Protein AF-A0A5C3PVR3-F1 (afdb_monomer_lite)

pLDDT: mean 89.77, std 10.43, range [47.75, 97.81]

Structure (mmCIF, N/CA/C/O backbone):
data_AF-A0A5C3PVR3-F1
#
_entry.id   AF-A0A5C3PVR3-F1
#
loop_
_atom_site.group_PDB
_atom_site.id
_atom_site.type_symbol
_atom_site.label_atom_id
_atom_site.label_alt_id
_atom_site.label_comp_id
_atom_site.label_asym_id
_atom_site.label_entity_id
_atom_site.label_seq_id
_atom_site.pdbx_PDB_ins_code
_atom_site.Cartn_x
_atom_site.Cartn_y
_atom_site.Cartn_z
_atom_site.occupancy
_atom_site.B_iso_or_equiv
_atom_site.auth_seq_id
_atom_site.auth_comp_id
_atom_site.auth_asym_id
_atom_site.auth_atom_id
_atom_site.pdbx_PDB_model_num
ATOM 1 N N . SER A 1 1 ? -18.526 -0.818 2.640 1.00 47.75 1 SER A N 1
ATOM 2 C CA . SER A 1 1 ? -18.292 -0.360 4.020 1.00 47.75 1 SER A CA 1
ATOM 3 C C . SER A 1 1 ? -17.027 0.474 4.000 1.00 47.75 1 SER A C 1
ATOM 5 O O . SER A 1 1 ? -16.017 -0.048 3.546 1.00 47.75 1 SER A O 1
ATOM 7 N N . LEU A 1 2 ? -17.087 1.761 4.350 1.00 53.62 2 LEU A N 1
ATOM 8 C CA . LEU A 1 2 ? -15.878 2.582 4.480 1.00 53.62 2 LEU A CA 1
ATOM 9 C C . LEU A 1 2 ? -15.147 2.129 5.748 1.00 53.62 2 LEU A C 1
ATOM 11 O O . LEU A 1 2 ? -15.784 1.965 6.789 1.00 53.62 2 LEU A O 1
ATOM 15 N N . ALA A 1 3 ? -13.839 1.888 5.666 1.00 60.16 3 ALA A N 1
ATOM 16 C CA . ALA A 1 3 ? -13.050 1.621 6.860 1.00 60.16 3 ALA A CA 1
ATOM 17 C C . ALA A 1 3 ? -13.156 2.843 7.786 1.00 60.16 3 ALA A C 1
ATOM 19 O O . ALA A 1 3 ? -12.845 3.957 7.375 1.00 60.16 3 ALA A O 1
ATOM 20 N N . VAL A 1 4 ? -13.595 2.636 9.030 1.00 67.75 4 VAL A N 1
ATOM 21 C CA . VAL A 1 4 ? -13.733 3.707 10.041 1.00 67.75 4 VAL A CA 1
ATOM 22 C C . VAL A 1 4 ? -12.383 4.389 10.320 1.00 67.75 4 VAL A C 1
ATOM 24 O O . VAL A 1 4 ? -12.334 5.540 10.743 1.00 67.75 4 VAL A O 1
ATOM 27 N N . TYR A 1 5 ? -11.286 3.695 10.008 1.00 74.12 5 TYR A N 1
ATOM 28 C CA . TYR A 1 5 ? -9.915 4.167 10.133 1.00 74.12 5 TYR A CA 1
ATOM 29 C C . TYR A 1 5 ? -9.159 3.849 8.834 1.00 74.12 5 TYR A C 1
ATOM 31 O O . TYR A 1 5 ? -8.658 2.726 8.701 1.00 74.12 5 TYR A O 1
ATOM 39 N N . PRO A 1 6 ? -9.110 4.773 7.853 1.00 85.31 6 PRO A N 1
ATOM 40 C CA . PRO A 1 6 ? -8.380 4.542 6.612 1.00 85.31 6 PRO A CA 1
ATOM 41 C C . PRO A 1 6 ? -6.898 4.314 6.920 1.00 85.31 6 PRO A C 1
ATOM 43 O O . PRO A 1 6 ? -6.315 4.990 7.772 1.00 85.31 6 PRO A O 1
ATOM 46 N N . ALA A 1 7 ? -6.313 3.326 6.250 1.00 95.12 7 ALA A N 1
ATOM 47 C CA . ALA A 1 7 ? -4.917 2.965 6.419 1.00 95.12 7 ALA A CA 1
ATOM 48 C C . ALA A 1 7 ? -4.093 3.468 5.235 1.00 95.12 7 ALA A C 1
ATOM 50 O O . ALA A 1 7 ? -4.514 3.359 4.084 1.00 95.12 7 ALA A O 1
ATOM 51 N N . THR A 1 8 ? -2.893 3.955 5.524 1.00 97.50 8 THR A N 1
ATOM 52 C CA . THR A 1 8 ? -1.962 4.465 4.516 1.00 97.50 8 THR A CA 1
ATOM 53 C C . THR A 1 8 ? -0.659 3.698 4.619 1.00 97.50 8 THR A C 1
ATOM 55 O O . THR A 1 8 ? -0.051 3.666 5.689 1.00 97.50 8 THR A O 1
ATOM 58 N N . ILE A 1 9 ? -0.198 3.113 3.516 1.00 97.00 9 ILE A N 1
ATOM 59 C CA . ILE A 1 9 ? 1.181 2.629 3.426 1.00 97.00 9 ILE A CA 1
ATOM 60 C C . ILE A 1 9 ? 2.096 3.797 3.068 1.00 97.00 9 ILE A C 1
ATOM 62 O O . ILE A 1 9 ? 1.821 4.551 2.138 1.00 97.00 9 ILE A O 1
ATOM 66 N N . PHE A 1 10 ? 3.186 3.943 3.804 1.00 97.62 10 PHE A N 1
ATOM 67 C CA . PHE A 1 10 ? 4.242 4.906 3.546 1.00 97.62 10 PHE A CA 1
ATOM 68 C C . PHE A 1 10 ? 5.479 4.170 3.043 1.00 97.62 10 PHE A C 1
ATOM 70 O O . PHE A 1 10 ? 6.040 3.338 3.755 1.00 97.62 10 PHE A O 1
ATOM 77 N N . LEU A 1 11 ? 5.891 4.493 1.819 1.00 96.00 11 LEU A N 1
ATOM 78 C CA . LEU A 1 11 ? 7.096 3.977 1.175 1.00 96.00 11 LEU A CA 1
ATOM 79 C C . LEU A 1 11 ? 8.182 5.049 1.227 1.00 96.00 11 LEU A C 1
ATOM 81 O O . LEU A 1 11 ? 7.976 6.167 0.750 1.00 96.00 11 LEU A O 1
ATOM 85 N N . CYS A 1 12 ? 9.322 4.724 1.824 1.00 95.75 12 CYS A N 1
ATOM 86 C CA . CYS A 1 12 ? 10.291 5.705 2.298 1.00 95.75 12 CYS A CA 1
ATOM 87 C C . CYS A 1 12 ? 11.641 5.539 1.604 1.00 95.75 12 CYS A C 1
ATOM 89 O O . CYS A 1 12 ? 12.150 4.425 1.493 1.00 95.75 12 CYS A O 1
ATOM 91 N N . LYS A 1 13 ? 12.241 6.639 1.137 1.00 93.69 13 LYS A N 1
ATOM 92 C CA . LYS A 1 13 ? 13.546 6.603 0.446 1.00 93.69 13 LYS A CA 1
ATOM 93 C C . LYS A 1 13 ? 14.728 6.433 1.396 1.00 93.69 13 LYS A C 1
ATOM 95 O O . LYS A 1 13 ? 15.821 6.124 0.941 1.00 93.69 13 LYS A O 1
ATOM 100 N N . GLU A 1 14 ? 14.506 6.609 2.693 1.00 93.31 14 GLU A N 1
ATOM 101 C CA . GLU A 1 14 ? 15.516 6.449 3.736 1.00 93.31 14 GLU A CA 1
ATOM 102 C C . GLU A 1 14 ? 15.173 5.266 4.646 1.00 93.31 14 GLU A C 1
ATOM 104 O O . GLU A 1 14 ? 14.034 4.794 4.693 1.00 93.31 14 GLU A O 1
ATOM 109 N N . SER A 1 15 ? 16.163 4.771 5.387 1.00 91.94 15 SER A N 1
ATOM 110 C CA . SER A 1 15 ? 15.924 3.862 6.511 1.00 91.94 15 SER A CA 1
ATOM 111 C C . SER A 1 15 ? 15.206 4.583 7.658 1.00 91.94 15 SER A C 1
ATOM 113 O O . SER A 1 15 ? 15.329 5.795 7.805 1.00 91.94 15 SER A O 1
ATOM 115 N N . GLY A 1 16 ? 14.509 3.842 8.517 1.00 94.12 16 GLY A N 1
ATOM 116 C CA . GLY A 1 16 ? 13.839 4.397 9.696 1.00 94.12 16 GLY A CA 1
ATOM 117 C C . GLY A 1 16 ? 12.561 5.175 9.375 1.00 94.12 16 GLY A C 1
ATOM 118 O O . GLY A 1 16 ? 12.116 5.968 10.196 1.00 94.12 16 GLY A O 1
ATOM 119 N N . CYS A 1 17 ? 11.967 4.941 8.202 1.00 95.19 17 CYS A N 1
ATOM 120 C CA . CYS A 1 17 ? 10.734 5.575 7.740 1.00 95.19 17 CYS A CA 1
ATOM 121 C C . CYS A 1 17 ? 10.826 7.105 7.645 1.00 95.19 17 CYS A C 1
ATOM 123 O O . CYS A 1 17 ? 9.876 7.819 7.962 1.00 95.19 17 CYS A O 1
ATOM 125 N N . GLY A 1 18 ? 11.980 7.597 7.182 1.00 94.00 18 GLY A N 1
ATOM 126 C CA . GLY A 1 18 ? 12.188 8.984 6.768 1.00 94.00 18 GLY A CA 1
ATOM 127 C C . GLY A 1 18 ? 11.884 9.200 5.281 1.00 94.00 18 GLY A C 1
ATOM 128 O O . GLY A 1 18 ? 12.070 8.302 4.459 1.00 94.00 18 GLY A O 1
ATOM 129 N N . SER A 1 19 ? 11.438 10.408 4.917 1.00 95.44 19 SER A N 1
ATOM 130 C CA . SER A 1 19 ?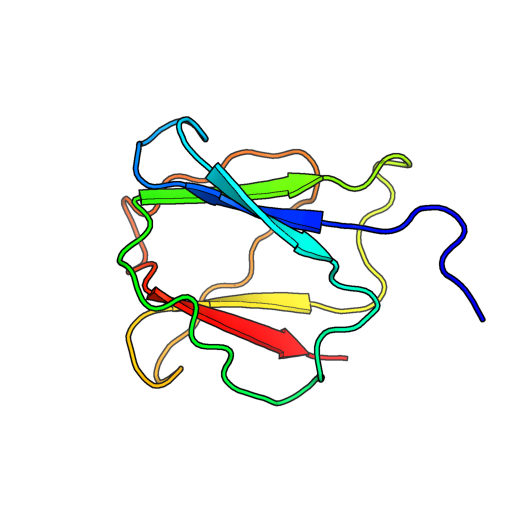 11.224 10.822 3.518 1.00 95.44 19 SER A CA 1
ATOM 131 C C . SER A 1 19 ? 10.288 9.880 2.733 1.00 95.44 19 SER A C 1
ATOM 133 O O . SER A 1 19 ? 10.701 9.155 1.821 1.00 95.44 19 SER A O 1
ATOM 135 N N . CYS A 1 20 ? 9.007 9.859 3.123 1.00 96.94 20 CYS A N 1
ATOM 136 C CA . CYS A 1 20 ? 8.030 8.879 2.643 1.00 96.94 20 CYS A CA 1
ATOM 137 C C . CYS A 1 20 ? 6.960 9.452 1.713 1.00 96.94 20 CYS A C 1
ATOM 139 O O . CYS A 1 20 ? 6.500 10.579 1.879 1.00 96.94 20 CYS A O 1
ATOM 141 N N . THR A 1 21 ? 6.495 8.611 0.790 1.00 97.81 21 THR A N 1
ATOM 142 C CA . THR A 1 21 ? 5.282 8.831 -0.007 1.00 97.81 21 THR A CA 1
ATOM 143 C C . THR A 1 21 ? 4.170 7.929 0.517 1.00 97.81 21 THR A C 1
ATOM 145 O O . THR A 1 21 ? 4.389 6.731 0.696 1.00 97.81 21 THR A O 1
ATOM 148 N N . GLY A 1 22 ? 2.999 8.504 0.795 1.00 97.19 22 GLY A N 1
ATOM 149 C CA . GLY A 1 22 ? 1.837 7.784 1.316 1.00 97.19 22 GLY A CA 1
ATOM 150 C C . GLY A 1 22 ? 0.868 7.351 0.217 1.00 97.19 22 GLY A C 1
ATOM 151 O O . GLY A 1 22 ? 0.561 8.139 -0.675 1.00 97.19 22 GLY A O 1
ATOM 152 N N . TYR A 1 23 ? 0.341 6.132 0.323 1.00 96.62 23 TYR A N 1
ATOM 153 C CA . TYR A 1 23 ? -0.700 5.591 -0.550 1.00 96.62 23 TYR A CA 1
ATOM 154 C C . TYR A 1 23 ? -1.880 5.113 0.296 1.00 96.62 23 TYR A C 1
ATOM 156 O O . TYR A 1 23 ? -1.718 4.260 1.172 1.00 96.62 23 TYR A O 1
ATOM 164 N N . ASP A 1 24 ? -3.064 5.670 0.040 1.00 95.19 24 ASP A N 1
ATOM 165 C CA . ASP A 1 24 ? -4.306 5.247 0.691 1.00 95.19 24 ASP A CA 1
ATOM 166 C C . ASP A 1 24 ? -4.658 3.826 0.245 1.00 95.19 24 ASP A C 1
ATOM 168 O O . ASP A 1 24 ? -4.914 3.584 -0.938 1.00 95.19 24 ASP A O 1
ATOM 172 N N . LEU A 1 25 ? -4.658 2.892 1.198 1.00 95.38 25 LEU A N 1
ATOM 173 C CA . LEU A 1 25 ? -4.908 1.474 0.958 1.00 95.38 25 LEU A CA 1
ATOM 174 C C . LEU A 1 25 ? -6.377 1.174 0.644 1.00 95.38 25 LEU A C 1
ATOM 176 O O . LEU A 1 25 ? -6.658 0.130 0.067 1.00 95.38 25 LEU A O 1
ATOM 180 N N . SER A 1 26 ? -7.311 2.064 0.988 1.00 91.25 26 SER A N 1
ATOM 181 C CA . SER A 1 26 ? -8.745 1.848 0.759 1.00 91.25 26 SER A CA 1
ATOM 182 C C . SER A 1 26 ? -9.157 1.961 -0.712 1.00 91.25 26 SER A C 1
ATOM 184 O O . SER A 1 26 ? -10.197 1.429 -1.102 1.00 91.25 26 SER A O 1
ATOM 186 N N . ILE A 1 27 ? -8.334 2.627 -1.527 1.00 92.50 27 ILE A N 1
ATOM 187 C CA . ILE A 1 27 ? -8.582 2.848 -2.958 1.00 92.50 27 ILE A CA 1
ATOM 188 C C . ILE A 1 27 ? -7.660 2.024 -3.861 1.00 92.50 27 ILE A C 1
ATOM 190 O O . ILE A 1 27 ? -7.857 2.003 -5.076 1.00 92.50 27 ILE A O 1
ATOM 194 N N . GLN A 1 28 ? -6.639 1.367 -3.301 1.00 95.06 28 GLN A N 1
ATOM 195 C CA . GLN A 1 28 ? -5.733 0.550 -4.100 1.00 95.06 28 GLN A CA 1
ATOM 196 C C . GLN A 1 28 ? -6.410 -0.765 -4.516 1.00 95.06 28 GLN A C 1
ATOM 198 O O . GLN A 1 28 ? -7.078 -1.408 -3.702 1.00 95.06 28 GLN A O 1
ATOM 203 N N . PRO A 1 29 ? -6.214 -1.225 -5.760 1.00 95.19 29 PRO A N 1
ATOM 204 C CA . PRO A 1 29 ? -6.747 -2.504 -6.195 1.00 95.19 29 PRO A CA 1
ATOM 205 C C . PRO A 1 29 ? -6.028 -3.673 -5.510 1.00 95.19 29 PRO A C 1
ATOM 207 O O . PRO A 1 29 ? -4.799 -3.726 -5.414 1.00 95.19 29 PRO A O 1
ATOM 210 N N . HIS A 1 30 ? -6.811 -4.663 -5.087 1.00 94.56 30 HIS A N 1
ATOM 211 C CA . HIS A 1 30 ? -6.283 -5.939 -4.617 1.00 94.56 30 HIS A CA 1
ATOM 212 C C . HIS A 1 30 ? -5.803 -6.791 -5.796 1.00 94.56 30 HIS A C 1
ATOM 214 O O . HIS A 1 30 ? -6.198 -6.595 -6.944 1.00 94.56 30 HIS A O 1
ATOM 220 N N . GLN A 1 31 ? -4.932 -7.756 -5.501 1.00 93.75 31 GLN A N 1
ATOM 221 C CA . GLN A 1 31 ? -4.367 -8.702 -6.466 1.00 93.75 31 GLN A CA 1
ATOM 222 C C . GLN A 1 31 ? -3.598 -8.068 -7.638 1.00 93.75 31 GLN A C 1
ATOM 224 O O . GLN A 1 31 ? -3.271 -8.752 -8.602 1.00 93.75 31 GLN A O 1
ATOM 229 N N . THR A 1 32 ? -3.240 -6.790 -7.524 1.00 94.50 32 THR A N 1
ATOM 230 C CA . THR A 1 32 ? -2.532 -6.028 -8.555 1.00 94.50 32 THR A CA 1
ATOM 231 C C . THR A 1 32 ? -1.139 -5.652 -8.063 1.00 94.50 32 THR A C 1
ATOM 233 O O . THR A 1 32 ? -0.962 -5.323 -6.891 1.00 94.50 32 THR A O 1
ATOM 236 N N . CYS A 1 33 ? -0.153 -5.722 -8.957 1.00 93.81 33 CYS A N 1
ATOM 237 C CA . CYS A 1 33 ? 1.189 -5.211 -8.703 1.00 93.81 33 CYS A CA 1
ATOM 238 C C . CYS A 1 33 ? 1.177 -3.687 -8.837 1.00 93.81 33 CYS A C 1
ATOM 240 O O . CYS A 1 33 ? 0.928 -3.167 -9.925 1.00 93.81 33 CYS A O 1
ATOM 242 N N . LEU A 1 34 ? 1.390 -2.979 -7.734 1.00 95.75 34 LEU A N 1
ATOM 243 C CA . LEU A 1 34 ? 1.375 -1.522 -7.694 1.00 95.75 34 LEU A CA 1
ATOM 244 C C . LEU A 1 34 ? 2.807 -1.015 -7.764 1.00 95.75 34 LEU A C 1
ATOM 246 O O . LEU A 1 34 ? 3.652 -1.483 -7.003 1.00 95.75 34 LEU A O 1
ATOM 250 N N . VAL A 1 35 ? 3.036 -0.063 -8.676 1.00 95.19 35 VAL A N 1
ATOM 251 C CA . VAL A 1 35 ? 4.366 0.431 -9.054 1.00 95.19 35 VAL A CA 1
ATOM 252 C C . VAL A 1 35 ? 4.533 1.896 -8.627 1.00 95.19 35 VAL A C 1
ATOM 254 O O . VAL A 1 35 ? 4.133 2.803 -9.358 1.00 95.19 35 VAL A O 1
ATOM 257 N N . PRO A 1 36 ? 5.136 2.157 -7.454 1.00 92.50 36 PRO A N 1
ATOM 258 C CA . PRO A 1 36 ? 5.480 3.493 -6.961 1.00 92.50 36 PRO A CA 1
ATOM 259 C C . PRO A 1 36 ? 6.452 4.259 -7.865 1.00 92.50 36 PRO A C 1
ATOM 261 O O . PRO A 1 36 ? 6.470 5.488 -7.845 1.00 92.50 36 PRO A O 1
ATOM 264 N N . GLY A 1 37 ? 7.283 3.538 -8.629 1.00 93.25 37 GLY A N 1
ATOM 265 C CA . GLY A 1 37 ? 8.278 4.114 -9.538 1.00 93.25 37 GLY A CA 1
ATOM 266 C C . GLY A 1 37 ? 9.622 4.470 -8.890 1.00 93.25 37 GLY A C 1
ATOM 267 O O . GLY A 1 37 ? 10.403 5.205 -9.492 1.00 93.25 37 GLY A O 1
ATOM 268 N N . PHE A 1 38 ? 9.912 3.980 -7.679 1.00 92.31 38 PHE A N 1
ATOM 269 C CA . PHE A 1 38 ? 11.194 4.193 -7.001 1.00 92.31 38 PHE A CA 1
ATOM 270 C C . PHE A 1 38 ? 11.544 3.058 -6.026 1.00 92.31 38 PHE A C 1
ATOM 272 O O . PHE A 1 38 ? 10.660 2.416 -5.467 1.00 92.31 38 PHE A O 1
ATOM 279 N N . ASN A 1 39 ? 12.846 2.873 -5.774 1.00 91.38 39 ASN A N 1
ATOM 280 C CA . ASN A 1 39 ? 13.356 2.042 -4.679 1.00 91.38 39 ASN A CA 1
ATOM 281 C C . ASN A 1 39 ? 13.032 2.686 -3.326 1.00 91.38 39 ASN A C 1
ATOM 283 O O . ASN A 1 39 ? 13.441 3.825 -3.083 1.00 91.38 39 ASN A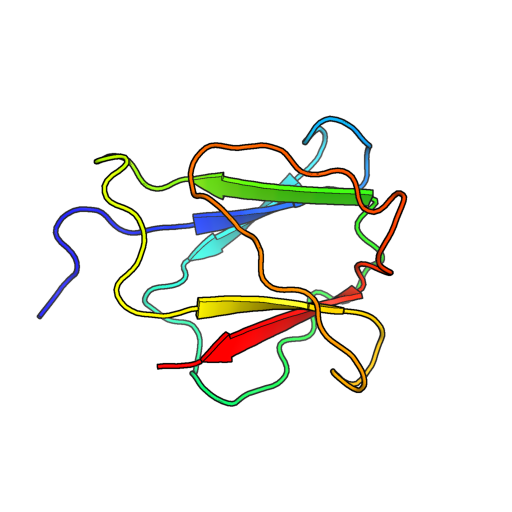 O 1
ATOM 287 N N . PHE A 1 40 ? 12.394 1.948 -2.425 1.00 92.62 40 PHE A N 1
ATOM 288 C CA . PHE A 1 40 ? 12.208 2.354 -1.036 1.00 92.62 40 PHE A CA 1
ATOM 289 C C . PHE A 1 40 ? 13.079 1.522 -0.087 1.00 92.62 40 PHE A C 1
ATOM 291 O O . PHE A 1 40 ? 13.237 0.312 -0.233 1.00 92.62 40 PHE A O 1
ATOM 298 N N . MET A 1 41 ? 13.658 2.204 0.900 1.00 92.62 41 MET A N 1
ATOM 299 C CA . MET A 1 41 ? 14.556 1.645 1.910 1.00 92.62 41 MET A CA 1
ATOM 300 C C . MET A 1 41 ? 13.844 1.303 3.217 1.00 92.62 41 MET A C 1
ATOM 302 O O . MET A 1 41 ? 14.410 0.610 4.062 1.00 92.62 41 MET A O 1
ATOM 306 N N . SER A 1 42 ? 12.616 1.776 3.415 1.00 94.06 42 SER A N 1
ATOM 307 C CA . SER A 1 42 ? 11.770 1.349 4.526 1.00 94.06 42 SER A CA 1
ATOM 308 C C . SER A 1 42 ? 10.285 1.518 4.214 1.00 94.06 42 SER A C 1
ATOM 310 O O . SER A 1 42 ? 9.904 2.204 3.260 1.00 94.06 42 SER A O 1
ATOM 312 N N . VAL A 1 43 ? 9.452 0.851 5.011 1.00 95.31 43 VAL A N 1
ATOM 313 C CA . VAL A 1 43 ? 7.991 0.884 4.919 1.00 95.31 43 VAL A CA 1
ATOM 314 C C . VAL A 1 43 ? 7.369 0.971 6.305 1.00 95.31 43 VAL A C 1
ATOM 316 O O . VAL A 1 43 ? 7.855 0.365 7.261 1.00 95.31 43 VAL A O 1
ATOM 319 N N . THR A 1 44 ? 6.251 1.680 6.400 1.00 96.06 44 THR A N 1
ATOM 320 C CA . THR A 1 44 ? 5.324 1.589 7.531 1.00 96.06 44 THR A CA 1
ATOM 321 C C . THR A 1 44 ? 3.894 1.672 7.021 1.00 96.06 44 THR A C 1
ATOM 323 O O . THR A 1 44 ? 3.635 2.252 5.967 1.00 96.06 44 THR A O 1
ATOM 326 N N . ILE A 1 45 ? 2.953 1.094 7.756 1.00 97.38 45 ILE A N 1
ATOM 327 C CA . ILE A 1 45 ? 1.527 1.264 7.489 1.00 97.38 45 ILE A CA 1
ATOM 328 C C . ILE A 1 45 ? 0.938 2.030 8.657 1.00 97.38 45 ILE A C 1
ATOM 330 O O . ILE A 1 45 ? 0.871 1.495 9.757 1.00 97.38 45 ILE A O 1
ATOM 334 N N . ASN A 1 46 ? 0.480 3.255 8.430 1.00 97.38 46 ASN A N 1
ATOM 335 C CA . ASN A 1 46 ? -0.272 3.986 9.436 1.00 97.38 46 ASN A CA 1
ATOM 336 C C . ASN A 1 46 ? -1.716 3.480 9.451 1.00 97.38 46 ASN A C 1
ATOM 338 O O . ASN A 1 46 ? -2.424 3.599 8.450 1.00 97.38 46 ASN A O 1
ATOM 342 N N . GLN A 1 47 ? -2.149 2.933 10.581 1.00 95.81 47 GLN A N 1
ATOM 343 C CA . GLN A 1 47 ? -3.519 2.494 10.809 1.00 95.81 47 GLN A CA 1
ATOM 344 C C . GLN A 1 47 ? -3.956 2.999 12.195 1.00 95.81 47 GLN A C 1
ATOM 346 O O . GLN A 1 47 ? -3.528 2.441 13.207 1.00 95.81 47 GLN A O 1
ATOM 351 N N . PRO A 1 48 ? -4.790 4.054 12.272 1.00 92.69 48 PRO A N 1
ATOM 352 C CA . PRO A 1 48 ? -5.026 4.782 13.521 1.00 92.69 48 PRO A CA 1
ATOM 353 C C . PRO A 1 48 ? -5.569 3.966 14.702 1.00 92.69 48 PRO A C 1
ATOM 355 O O . PRO A 1 48 ? -5.321 4.343 15.843 1.00 92.69 48 PRO A O 1
ATOM 358 N N . SER A 1 49 ? -6.304 2.869 14.469 1.00 92.56 49 SER A N 1
ATOM 359 C CA . SER A 1 49 ? -6.823 2.043 15.575 1.00 92.56 49 SER A CA 1
ATOM 360 C C . SER A 1 49 ? -5.830 1.000 16.094 1.00 92.56 49 SER A C 1
ATOM 362 O O . SER A 1 49 ? -6.084 0.382 17.125 1.00 92.56 49 SER A O 1
ATOM 364 N N . ASN A 1 50 ? -4.706 0.800 15.403 1.00 93.31 50 ASN A N 1
ATOM 365 C CA . ASN A 1 50 ? -3.713 -0.239 15.667 1.00 93.31 50 ASN A CA 1
ATOM 366 C C . ASN A 1 50 ? -4.272 -1.680 15.694 1.00 93.31 50 ASN A C 1
ATOM 368 O O . ASN A 1 50 ? -3.663 -2.575 16.275 1.00 93.31 50 ASN A O 1
ATOM 372 N N . GLN A 1 51 ? -5.429 -1.928 15.073 1.00 92.06 51 GLN A N 1
ATOM 373 C CA . GLN A 1 51 ? -6.091 -3.245 15.069 1.00 92.06 51 GLN A CA 1
ATOM 374 C C . GLN A 1 51 ? -5.649 -4.143 13.904 1.00 92.06 51 GLN A C 1
ATOM 376 O O . GLN A 1 51 ? -6.172 -5.242 13.735 1.00 92.06 51 GLN A O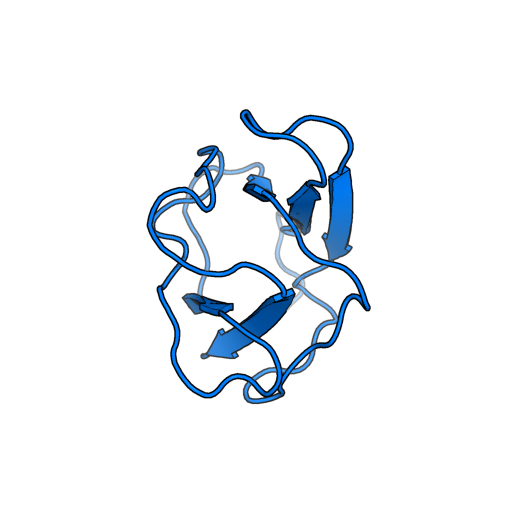 1
ATOM 381 N N . GLY A 1 52 ? -4.690 -3.683 13.100 1.00 91.56 52 GLY A N 1
ATOM 382 C CA . GLY A 1 52 ? -4.264 -4.363 11.883 1.00 91.56 52 GLY A CA 1
ATOM 383 C C . GLY A 1 52 ? -5.143 -4.017 10.684 1.00 91.56 52 GLY A C 1
ATOM 384 O O . GLY A 1 52 ? -5.809 -2.981 10.654 1.00 91.56 52 GLY A O 1
ATOM 385 N N . LEU A 1 53 ? -5.106 -4.878 9.669 1.00 93.75 53 LEU A N 1
ATOM 386 C CA . LEU A 1 53 ? -5.835 -4.713 8.415 1.00 93.75 53 LEU A CA 1
ATOM 387 C C . LEU A 1 53 ? -6.659 -5.969 8.116 1.00 93.75 53 LEU A C 1
ATOM 389 O O . LEU A 1 53 ? -6.210 -7.071 8.430 1.00 93.75 53 LEU A O 1
ATOM 393 N N . PRO A 1 54 ? -7.820 -5.837 7.452 1.00 92.56 54 PRO A N 1
ATOM 394 C CA . PRO A 1 54 ? -8.610 -6.980 6.999 1.00 92.56 54 PRO A CA 1
ATOM 395 C C . PRO A 1 54 ? -8.041 -7.643 5.729 1.00 92.56 54 PRO A C 1
ATOM 397 O O . PRO A 1 54 ? -8.743 -8.415 5.094 1.00 92.56 54 PRO A O 1
ATOM 400 N N . PHE A 1 55 ? -6.815 -7.296 5.328 1.00 94.44 55 PHE A N 1
ATOM 401 C CA . PHE A 1 55 ? -6.102 -7.807 4.159 1.00 94.44 55 PHE A CA 1
ATOM 402 C C . PHE A 1 55 ? -4.592 -7.732 4.411 1.00 94.44 55 PHE A C 1
ATOM 404 O O . PHE A 1 55 ? -4.118 -6.935 5.224 1.00 94.44 55 PHE A O 1
ATOM 411 N N . GLY A 1 56 ? -3.815 -8.539 3.696 1.00 94.38 56 GLY A N 1
ATOM 412 C CA . GLY A 1 56 ? -2.358 -8.496 3.754 1.00 94.38 56 GLY A CA 1
ATOM 413 C C . GLY A 1 56 ? -1.765 -7.452 2.807 1.00 94.38 56 GLY A C 1
ATOM 414 O O . GLY A 1 56 ? -2.217 -7.300 1.670 1.00 94.38 56 GLY A O 1
ATOM 415 N N . VAL A 1 57 ? -0.711 -6.773 3.261 1.00 95.25 57 VAL A N 1
ATOM 416 C CA . VAL A 1 57 ? 0.104 -5.862 2.447 1.00 95.25 57 VAL A CA 1
ATOM 417 C C . VAL A 1 57 ? 1.473 -6.486 2.248 1.00 95.25 57 VAL A C 1
ATOM 419 O O . VAL A 1 57 ? 2.117 -6.894 3.213 1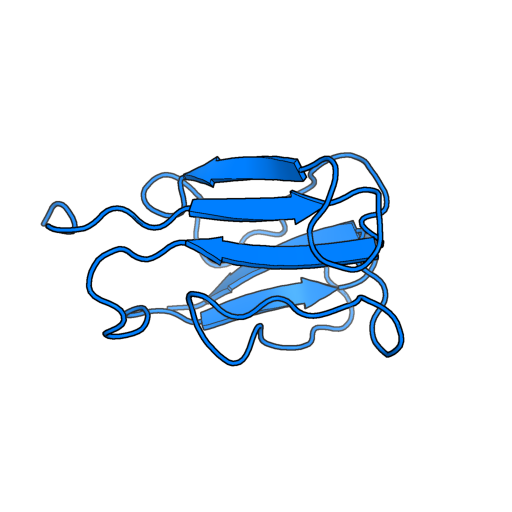.00 95.25 57 VAL A O 1
ATOM 422 N N . TYR A 1 58 ? 1.903 -6.567 0.998 1.00 93.75 58 TYR A N 1
ATOM 423 C CA . TYR A 1 58 ? 3.121 -7.253 0.596 1.00 93.75 58 TYR A CA 1
ATOM 424 C C . TYR A 1 58 ? 4.013 -6.307 -0.195 1.0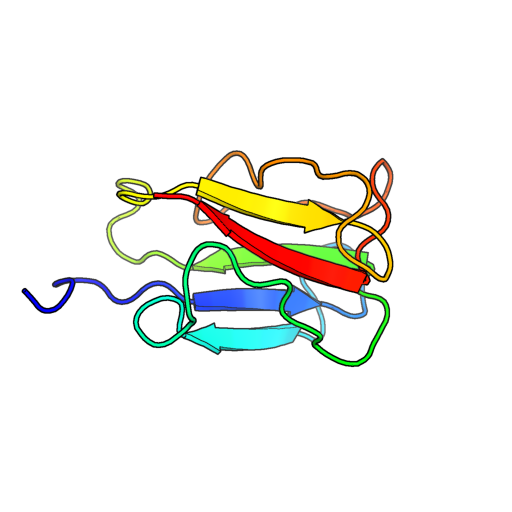0 93.75 58 TYR A C 1
ATOM 426 O O . TYR A 1 58 ? 3.508 -5.554 -1.024 1.00 93.75 58 TYR A O 1
ATOM 434 N N . THR A 1 59 ? 5.319 -6.357 0.046 1.00 92.50 59 THR A N 1
ATOM 435 C CA . THR A 1 59 ? 6.332 -5.531 -0.623 1.00 92.50 59 THR A CA 1
ATOM 436 C C . THR A 1 59 ? 7.435 -6.404 -1.211 1.00 92.50 59 THR A C 1
ATOM 438 O O . THR A 1 59 ? 7.743 -7.479 -0.682 1.00 92.50 59 THR A O 1
ATOM 441 N N . GLY A 1 60 ? 7.998 -5.983 -2.345 1.00 88.94 60 GLY A N 1
ATOM 442 C CA . GLY A 1 60 ? 8.979 -6.781 -3.086 1.00 88.94 60 GLY A CA 1
ATOM 443 C C . GLY A 1 60 ? 9.665 -6.028 -4.230 1.00 88.94 60 GLY A C 1
ATOM 444 O O . GLY A 1 60 ? 9.399 -4.838 -4.429 1.00 88.94 60 GLY A O 1
ATOM 445 N N . PRO A 1 61 ? 10.567 -6.700 -4.973 1.00 88.56 61 PRO A N 1
ATOM 446 C CA . PRO A 1 61 ? 11.262 -6.122 -6.113 1.00 88.56 61 PRO A CA 1
ATOM 447 C C . PRO A 1 61 ? 10.304 -5.871 -7.283 1.00 88.56 61 PRO A C 1
ATOM 449 O O . PRO A 1 61 ? 9.139 -6.278 -7.259 1.00 88.56 61 PRO A O 1
ATOM 452 N N . ILE A 1 62 ? 10.845 -5.243 -8.331 1.00 89.69 62 ILE A N 1
ATOM 453 C CA . ILE A 1 62 ? 10.142 -4.962 -9.587 1.00 89.69 62 ILE A CA 1
ATOM 454 C C . ILE A 1 62 ? 9.385 -6.201 -10.080 1.00 89.69 62 ILE A C 1
ATOM 456 O O . ILE A 1 62 ? 9.934 -7.305 -10.162 1.00 89.69 62 ILE A O 1
ATOM 460 N N . GLY A 1 63 ? 8.129 -5.991 -10.458 1.00 88.44 63 GLY A N 1
ATOM 461 C CA . GLY A 1 63 ? 7.270 -7.001 -11.056 1.00 88.44 63 GLY A CA 1
ATOM 462 C C . GLY A 1 63 ? 6.672 -7.972 -10.049 1.00 88.44 63 GLY A C 1
ATOM 463 O O . GLY A 1 63 ? 6.128 -8.992 -10.468 1.00 88.44 63 GLY A O 1
ATOM 464 N N . CYS A 1 64 ? 6.739 -7.678 -8.746 1.00 84.25 64 CYS A N 1
ATOM 465 C CA . CYS A 1 64 ? 5.982 -8.422 -7.742 1.00 84.25 64 CYS A CA 1
ATOM 466 C C . CYS A 1 64 ? 6.292 -9.937 -7.726 1.00 84.25 64 CYS A C 1
ATOM 468 O O . CYS A 1 64 ? 5.418 -10.765 -7.464 1.00 84.25 64 CYS A O 1
ATOM 470 N N . SER A 1 65 ? 7.538 -10.295 -8.061 1.00 80.31 65 SER A N 1
ATOM 471 C CA . SER A 1 65 ? 7.982 -11.673 -8.323 1.00 80.31 65 SER A CA 1
ATOM 472 C C . SER A 1 65 ? 8.231 -12.492 -7.055 1.00 80.31 65 SER A C 1
ATOM 474 O O . SER A 1 65 ? 7.959 -13.691 -7.025 1.00 80.31 65 SER A O 1
ATOM 476 N N . THR A 1 66 ? 8.712 -11.8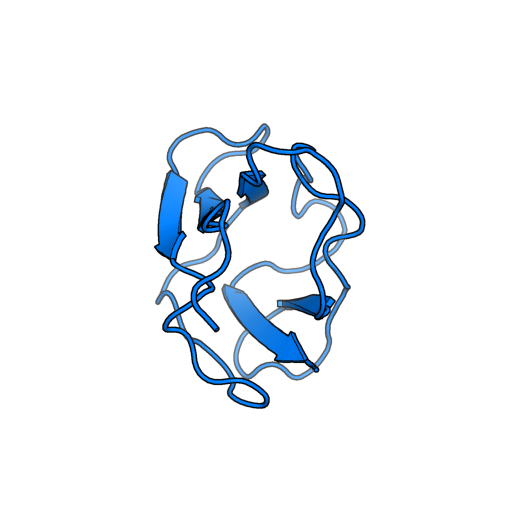47 -5.993 1.00 82.94 66 THR A N 1
ATOM 477 C CA . THR A 1 66 ? 8.859 -12.409 -4.647 1.00 82.94 66 THR A CA 1
ATOM 478 C C . THR A 1 66 ? 8.430 -11.362 -3.632 1.00 82.94 66 THR A C 1
ATOM 480 O O . THR A 1 66 ? 8.713 -10.180 -3.791 1.00 82.94 66 THR A O 1
ATOM 483 N N . PHE A 1 67 ? 7.717 -11.767 -2.588 1.00 83.50 67 PHE A N 1
ATOM 484 C CA . PHE A 1 67 ? 7.139 -10.816 -1.649 1.00 83.50 67 PHE A CA 1
ATOM 485 C C . PHE A 1 67 ? 7.338 -11.226 -0.204 1.00 83.50 67 PHE A C 1
ATOM 487 O O . PHE A 1 67 ? 7.215 -12.402 0.138 1.00 83.50 67 PHE A O 1
ATOM 494 N N . ALA A 1 68 ? 7.552 -10.222 0.642 1.00 87.75 68 ALA A N 1
ATOM 495 C CA . ALA A 1 68 ? 7.411 -10.331 2.082 1.00 87.75 68 ALA A CA 1
ATOM 496 C C . ALA A 1 68 ? 6.165 -9.559 2.523 1.00 87.75 68 ALA A C 1
ATOM 498 O O . ALA A 1 68 ? 5.878 -8.473 2.015 1.00 87.75 68 ALA A O 1
ATOM 499 N N . GLN A 1 69 ? 5.408 -10.123 3.460 1.00 92.31 69 GLN A N 1
ATOM 500 C CA . GLN A 1 69 ? 4.316 -9.394 4.093 1.00 92.31 69 GLN A CA 1
ATOM 501 C C . GLN A 1 69 ? 4.894 -8.313 5.010 1.00 92.31 69 GLN A C 1
ATOM 503 O O . GLN A 1 69 ? 5.841 -8.582 5.748 1.00 92.31 69 GLN A O 1
ATOM 508 N N . VAL A 1 70 ? 4.291 -7.123 5.017 1.00 92.94 70 VAL A N 1
ATOM 509 C CA . VAL A 1 70 ? 4.516 -6.121 6.065 1.00 92.94 70 VAL A CA 1
ATOM 510 C C . VAL A 1 70 ? 3.821 -6.626 7.340 1.00 92.94 70 VAL A C 1
ATOM 512 O O . VAL A 1 70 ? 2.589 -6.686 7.355 1.00 92.94 70 VAL A O 1
ATOM 515 N N . PRO A 1 71 ? 4.560 -7.043 8.390 1.00 91.56 71 PRO A N 1
ATOM 516 C CA . PRO A 1 71 ? 3.981 -7.888 9.440 1.00 91.56 71 PRO A CA 1
ATOM 517 C C . PRO A 1 71 ? 2.962 -7.187 10.341 1.00 91.56 71 PRO A C 1
ATOM 519 O O . PRO A 1 71 ? 2.002 -7.811 10.788 1.00 91.56 71 PRO A O 1
ATOM 522 N N . GLN A 1 72 ? 3.185 -5.909 10.650 1.00 94.19 72 GLN A N 1
ATOM 523 C CA . GLN A 1 72 ? 2.355 -5.148 11.580 1.00 94.19 72 GLN A CA 1
ATOM 524 C C . GLN A 1 72 ? 2.117 -3.733 11.065 1.00 94.19 72 GLN A C 1
ATOM 526 O O . GLN A 1 72 ? 2.965 -3.132 10.403 1.00 94.19 72 GLN A O 1
ATOM 531 N N . VAL A 1 73 ? 0.956 -3.189 11.418 1.00 95.94 73 VAL A N 1
ATOM 532 C CA . VAL A 1 73 ? 0.688 -1.757 11.282 1.00 95.94 73 VAL A CA 1
ATOM 533 C C . VAL A 1 73 ? 1.482 -0.972 12.328 1.00 95.94 73 VAL A C 1
ATOM 535 O O . VAL A 1 73 ? 1.948 -1.521 13.327 1.00 95.94 73 VAL A O 1
ATOM 538 N N . ASN A 1 74 ? 1.652 0.322 12.080 1.00 96.62 74 ASN A N 1
ATOM 539 C CA . ASN A 1 74 ? 2.310 1.299 12.945 1.00 96.62 74 ASN A CA 1
ATOM 540 C C . ASN A 1 74 ? 3.735 0.909 13.371 1.00 96.62 74 ASN A C 1
ATOM 542 O O . ASN A 1 74 ? 4.240 1.384 14.383 1.00 96.62 74 ASN A O 1
ATOM 546 N N . THR A 1 75 ? 4.390 0.058 12.579 1.00 95.94 75 THR A N 1
ATOM 547 C CA . THR A 1 75 ? 5.757 -0.410 12.800 1.00 95.94 75 THR A CA 1
ATOM 548 C C . THR A 1 75 ? 6.592 -0.089 11.570 1.00 95.94 75 THR A C 1
ATOM 550 O O . THR A 1 75 ? 6.178 -0.351 10.442 1.00 95.94 75 THR A O 1
ATOM 553 N N . CYS A 1 76 ? 7.768 0.499 11.789 1.00 94.94 76 CYS A N 1
ATOM 554 C CA . CYS A 1 76 ? 8.703 0.794 10.713 1.00 94.94 76 CYS A CA 1
ATOM 555 C C . CYS A 1 76 ? 9.605 -0.410 10.426 1.00 94.94 76 CYS A C 1
ATOM 557 O O . CYS A 1 76 ? 10.293 -0.899 11.324 1.00 94.94 76 CYS A O 1
ATOM 559 N N . TYR A 1 77 ? 9.656 -0.840 9.167 1.00 93.00 77 TYR A N 1
ATOM 560 C CA . TYR A 1 77 ? 10.524 -1.921 8.711 1.00 93.00 77 TYR A CA 1
ATOM 561 C C . TYR A 1 77 ? 11.500 -1.414 7.656 1.00 93.00 77 TYR A C 1
ATOM 563 O O . TYR A 1 77 ? 11.091 -0.942 6.597 1.00 93.00 77 TYR A O 1
ATOM 571 N N . ASN A 1 78 ? 12.799 -1.569 7.912 1.00 90.31 78 ASN A N 1
ATOM 572 C CA . ASN A 1 78 ? 13.824 -1.328 6.900 1.00 90.31 78 ASN A CA 1
ATOM 573 C C . ASN A 1 78 ? 13.830 -2.452 5.861 1.00 90.31 78 ASN A C 1
ATOM 575 O O . ASN A 1 78 ? 13.718 -3.630 6.200 1.00 90.31 78 ASN A O 1
ATOM 579 N N . ALA A 1 79 ? 14.080 -2.089 4.611 1.00 76.81 79 ALA A N 1
ATOM 580 C CA . ALA A 1 79 ? 14.283 -2.978 3.472 1.00 76.81 79 ALA A CA 1
ATOM 581 C C . ALA A 1 79 ? 15.652 -3.700 3.514 1.00 76.81 79 ALA A C 1
ATOM 583 O O . ALA A 1 79 ? 16.153 -4.171 2.500 1.00 76.81 79 ALA A O 1
ATOM 584 N N . ASN A 1 80 ? 16.281 -3.819 4.691 1.00 69.25 80 ASN A N 1
ATOM 585 C CA . ASN A 1 80 ? 17.603 -4.439 4.844 1.00 69.25 80 ASN A CA 1
ATOM 586 C C . ASN A 1 80 ? 17.600 -5.948 4.517 1.00 69.25 80 ASN A C 1
ATOM 588 O O . ASN A 1 80 ? 18.666 -6.516 4.320 1.00 69.25 80 ASN A O 1
ATOM 592 N N . ASN A 1 81 ? 16.420 -6.580 4.438 1.00 54.44 81 ASN A N 1
ATOM 593 C CA . ASN A 1 81 ? 16.241 -8.015 4.173 1.00 54.44 81 ASN A CA 1
ATOM 594 C C . ASN A 1 81 ? 15.213 -8.328 3.060 1.00 54.44 81 ASN A C 1
ATOM 596 O O . ASN A 1 81 ? 14.897 -9.494 2.838 1.00 54.44 81 ASN A O 1
ATOM 600 N N . TYR A 1 82 ? 14.666 -7.319 2.370 1.00 59.03 82 TYR A N 1
ATOM 601 C CA . TYR A 1 82 ? 13.782 -7.497 1.211 1.00 59.03 82 TYR A CA 1
ATOM 602 C C . TYR A 1 82 ? 13.905 -6.275 0.292 1.00 59.03 82 TYR A C 1
ATOM 604 O O . TYR A 1 82 ? 13.993 -5.152 0.774 1.00 59.03 82 TYR A O 1
ATOM 612 N N . ILE A 1 83 ? 13.936 -6.472 -1.028 1.00 68.00 83 ILE A N 1
ATOM 613 C CA . ILE A 1 83 ? 14.017 -5.355 -1.982 1.00 68.00 83 ILE A CA 1
ATOM 614 C C . ILE A 1 83 ? 12.657 -4.652 -2.004 1.00 68.00 83 ILE A C 1
ATOM 616 O O . ILE A 1 83 ? 11.648 -5.297 -2.275 1.00 68.00 83 ILE A O 1
ATOM 620 N N . GLY A 1 84 ? 12.628 -3.352 -1.716 1.00 80.62 84 GLY A N 1
ATOM 621 C CA . GLY A 1 84 ? 11.422 -2.535 -1.774 1.00 80.62 84 GLY A CA 1
ATOM 622 C C . GLY A 1 84 ? 11.330 -1.761 -3.083 1.00 80.62 84 GLY A C 1
ATOM 623 O O . GLY A 1 84 ? 12.018 -0.757 -3.245 1.00 80.62 84 GLY A O 1
ATOM 624 N N . TRP A 1 85 ? 10.484 -2.208 -4.009 1.00 91.88 85 TRP A N 1
ATOM 625 C CA . TRP A 1 85 ? 10.173 -1.458 -5.229 1.00 91.88 85 TRP A CA 1
ATOM 626 C C . TRP A 1 85 ? 8.669 -1.378 -5.477 1.00 91.88 85 TRP A C 1
ATOM 628 O O . TRP A 1 85 ? 8.140 -0.282 -5.623 1.00 91.88 85 TRP A O 1
ATOM 638 N N . ASP A 1 86 ? 7.980 -2.518 -5.438 1.00 93.56 86 ASP A N 1
ATOM 639 C CA . ASP A 1 86 ? 6.539 -2.631 -5.662 1.00 93.56 86 ASP A CA 1
ATOM 640 C C . ASP A 1 86 ? 5.805 -3.094 -4.399 1.00 93.56 86 ASP A C 1
ATOM 642 O O . ASP A 1 86 ? 6.407 -3.615 -3.449 1.00 93.56 86 ASP A O 1
ATOM 646 N N . PHE A 1 87 ? 4.479 -2.942 -4.401 1.00 94.50 87 PHE A N 1
ATOM 647 C CA . PHE A 1 87 ? 3.616 -3.508 -3.366 1.00 94.50 87 PHE A CA 1
ATOM 648 C C . PHE A 1 87 ? 2.317 -4.100 -3.924 1.00 94.50 87 PHE A C 1
ATOM 650 O O . PHE A 1 87 ? 1.915 -3.830 -5.054 1.00 94.50 87 PHE A O 1
ATOM 657 N N . LYS A 1 88 ? 1.658 -4.944 -3.126 1.00 94.94 88 LYS A N 1
ATOM 658 C CA . LYS A 1 88 ? 0.410 -5.633 -3.477 1.00 94.94 88 LYS A CA 1
ATOM 659 C C . LYS A 1 88 ? -0.488 -5.797 -2.254 1.00 94.94 88 LYS A C 1
ATOM 661 O O . LYS A 1 88 ? -0.002 -6.090 -1.161 1.00 94.94 88 LYS A O 1
ATOM 666 N N . LEU A 1 89 ? -1.801 -5.679 -2.466 1.00 95.38 89 LEU A N 1
ATOM 667 C CA . LEU A 1 89 ? -2.817 -6.036 -1.473 1.00 95.38 89 LEU A CA 1
ATOM 668 C C . LEU A 1 89 ? -3.419 -7.408 -1.783 1.00 95.38 89 LEU A C 1
ATOM 670 O O . LEU A 1 89 ? -3.783 -7.697 -2.926 1.00 95.38 89 LEU A O 1
ATOM 674 N N . THR A 1 90 ? -3.546 -8.243 -0.759 1.00 93.69 90 THR A N 1
ATOM 675 C CA . THR A 1 90 ? -4.133 -9.587 -0.844 1.00 93.69 90 THR A CA 1
ATOM 676 C C . THR A 1 90 ? -5.292 -9.665 0.150 1.00 93.69 90 THR A C 1
ATOM 678 O O . THR A 1 90 ? -5.034 -9.384 1.317 1.00 93.69 90 THR A O 1
ATOM 681 N N . PRO A 1 91 ? -6.531 -9.989 -0.280 1.00 89.25 91 PRO A N 1
ATOM 682 C CA . PRO A 1 91 ? -7.681 -10.151 0.614 1.00 89.25 91 PRO A CA 1
ATOM 683 C C . PRO A 1 91 ? -7.420 -11.126 1.762 1.00 89.25 91 PRO A C 1
ATOM 685 O O . PRO A 1 91 ? -6.658 -12.096 1.542 1.00 89.25 91 PRO A O 1
#

Foldseek 3Di:
DPDPWWKWKWFAQDAPSPHTDIDTPRPDDAPDKAFPPDWGFKMAMATPVQPFDPWWKWFADPPPPDTDTPDGHPDMDTCPPGTGGIMHIGD

Organism: NCBI:txid1314778

Secondary structure (DSSP, 8-state):
---SS--EEEEESSTTS-SEEEEETTSSPBTS-B--SS-BSEEEEE-TT-S--SSEEEEESTTS-S-EE---TT--EEGGGS-BSEEEEE-

Sequence (91 aa):
SLAVYPATIFLCKESGCGSCTGYDLSIQPHQTCLVPGFNFMSVTINQPSNQGLPFGVYTGPIGCSTFAQVPQVNTCYNANNYIGWDFKLTP

Radius of gyration: 11.96 Å; chains: 1; bounding box: 36×23×27 Å